Protein AF-A0A5D0JSU0-F1 (afdb_monomer)

Sequence (68 aa):
MARTDPYAALRIKEFNIFLLMRLLLVFGWSMQFIVIEWEVYSLTKDPLSLGIIGLMEIIPAFTMALFA

Secondary structure (DSSP, 8-state):
-----TTGGGG-HHHHHHHHHHHHHHHHHHHHHHHHHHHHHHHH--HHHHHHHHHHHHHHHHHHTTT-

pLDDT: mean 86.1, std 8.63, range [51.03, 96.5]

Solvent-accessible surface area (backbone atoms only — not comparable to full-atom values): 4062 Å² total; per-residue (Å²): 131,86,81,80,63,89,60,60,63,71,72,36,66,68,52,47,51,49,52,52,52,51,51,53,49,53,52,51,52,56,48,52,53,53,52,52,53,51,50,52,38,69,72,67,72,40,74,67,60,55,55,52,51,53,51,65,48,48,53,56,52,61,67,45,55,84,80,108

Radius of gyration: 19.33 Å; Cα contacts (8 Å, |Δi|>4): 14; chains: 1; bounding box: 47×22×44 Å

Foldseek 3Di:
DPPPPPCPQVVDPVSVVVVVVVVVVVVVVVVVVVVVLVVQCVVPVDVVSSVVVVVVVCVVCVVCVVVD

Mean predicted aligned error: 7.35 Å

Structure (mmCIF, N/CA/C/O backbone):
data_AF-A0A5D0JSU0-F1
#
_entry.id   AF-A0A5D0JSU0-F1
#
loop_
_atom_site.group_PDB
_atom_site.id
_atom_site.type_symbol
_atom_site.label_atom_id
_atom_site.label_alt_id
_atom_site.label_comp_id
_atom_site.label_asym_id
_atom_site.label_entity_id
_atom_site.label_seq_id
_atom_site.pdbx_PDB_ins_code
_atom_site.Cartn_x
_atom_site.Cartn_y
_atom_site.Cartn_z
_atom_site.occupancy
_atom_site.B_iso_or_equiv
_atom_site.auth_seq_id
_atom_site.auth_comp_id
_atom_site.auth_asym_id
_atom_site.auth_atom_id
_atom_site.pdbx_PDB_model_num
ATOM 1 N N . MET A 1 1 ? 27.653 14.788 -24.247 1.00 51.03 1 MET A N 1
ATOM 2 C CA . MET A 1 1 ? 26.740 14.538 -23.110 1.00 51.03 1 MET A CA 1
ATOM 3 C C . MET A 1 1 ? 25.556 13.752 -23.650 1.00 51.03 1 MET A C 1
ATOM 5 O O . MET A 1 1 ? 24.819 14.294 -24.465 1.00 51.03 1 MET A O 1
ATOM 9 N N . ALA A 1 2 ? 25.452 12.458 -23.337 1.00 60.38 2 ALA A N 1
ATOM 10 C CA . ALA A 1 2 ? 24.328 11.644 -23.796 1.00 60.38 2 ALA A CA 1
ATOM 11 C C . ALA A 1 2 ? 23.035 12.231 -23.211 1.00 60.38 2 ALA A C 1
ATOM 13 O O . ALA A 1 2 ? 22.929 12.379 -21.997 1.00 60.38 2 ALA A O 1
ATOM 14 N N . ARG A 1 3 ? 22.089 12.629 -24.069 1.00 65.81 3 ARG A N 1
ATOM 15 C CA . ARG A 1 3 ? 20.758 13.048 -23.623 1.00 65.81 3 ARG A CA 1
ATOM 16 C C . ARG A 1 3 ? 20.077 11.807 -23.054 1.00 65.81 3 ARG A C 1
ATOM 18 O O . ARG A 1 3 ? 19.685 10.927 -23.813 1.00 65.81 3 ARG A O 1
ATOM 25 N N . THR A 1 4 ? 20.012 11.702 -21.734 1.00 72.50 4 THR A N 1
ATOM 26 C CA . THR A 1 4 ? 19.237 10.669 -21.055 1.00 72.50 4 THR A CA 1
ATOM 27 C C . THR A 1 4 ? 17.770 10.913 -21.380 1.00 72.50 4 THR A C 1
ATOM 29 O O . THR A 1 4 ? 17.202 11.914 -20.957 1.00 72.50 4 THR A O 1
ATOM 32 N N . ASP A 1 5 ? 17.183 10.047 -22.205 1.00 81.06 5 ASP A N 1
ATOM 33 C CA . ASP A 1 5 ? 15.760 10.089 -22.540 1.00 81.06 5 ASP A CA 1
ATOM 34 C C . ASP A 1 5 ? 14.965 9.524 -21.348 1.00 81.06 5 ASP A C 1
ATOM 36 O O . ASP A 1 5 ? 14.999 8.308 -21.128 1.00 81.06 5 ASP A O 1
ATOM 40 N N . PRO A 1 6 ? 14.270 10.362 -20.551 1.00 78.62 6 PRO A N 1
ATOM 41 C CA . PRO A 1 6 ? 13.609 9.924 -19.319 1.00 78.62 6 PRO A CA 1
ATOM 42 C C . PRO A 1 6 ? 12.477 8.924 -19.577 1.00 78.62 6 PRO A C 1
ATOM 44 O O . PRO A 1 6 ? 12.090 8.175 -18.684 1.00 78.62 6 PRO A O 1
ATOM 47 N N . TYR A 1 7 ? 11.955 8.890 -20.806 1.00 83.62 7 TYR A N 1
ATOM 48 C CA . TYR A 1 7 ? 10.831 8.048 -21.203 1.00 83.62 7 TYR A CA 1
ATOM 49 C C . TYR A 1 7 ? 11.267 6.786 -21.949 1.00 83.62 7 TYR A C 1
ATOM 51 O O . TYR A 1 7 ? 10.417 6.040 -22.438 1.00 83.62 7 TYR A O 1
ATOM 59 N N . ALA A 1 8 ? 12.572 6.501 -22.018 1.00 84.56 8 ALA A N 1
ATOM 60 C CA . ALA A 1 8 ? 13.085 5.294 -22.662 1.00 84.56 8 ALA A CA 1
ATOM 61 C C . ALA A 1 8 ? 12.454 4.009 -22.087 1.00 84.56 8 ALA A C 1
ATOM 63 O O . ALA A 1 8 ? 12.139 3.094 -22.845 1.00 84.56 8 ALA A O 1
ATOM 64 N N . ALA A 1 9 ? 12.186 3.973 -20.776 1.00 81.81 9 ALA A N 1
ATOM 65 C CA . ALA A 1 9 ? 11.533 2.844 -20.111 1.00 81.81 9 ALA A CA 1
ATOM 66 C C . ALA A 1 9 ? 10.079 2.619 -20.572 1.00 81.81 9 ALA A C 1
ATOM 68 O O . ALA A 1 9 ? 9.649 1.475 -20.695 1.00 81.81 9 ALA A O 1
ATOM 69 N N . LEU A 1 10 ? 9.340 3.683 -20.917 1.00 85.25 10 LEU A N 1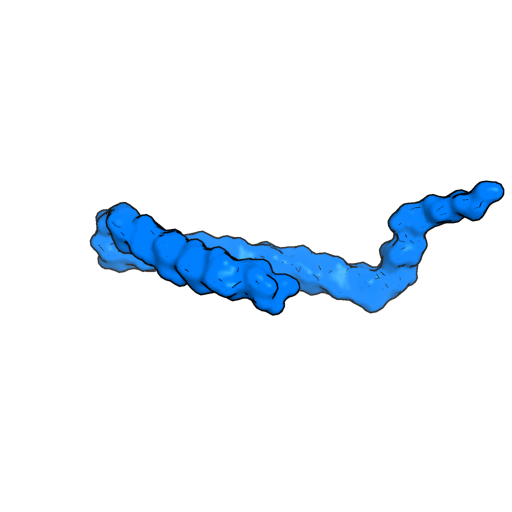
ATOM 70 C CA . LEU A 1 10 ? 7.950 3.596 -21.396 1.00 85.25 10 LEU A CA 1
ATOM 71 C C . LEU A 1 10 ? 7.832 3.034 -22.821 1.00 85.25 10 LEU A C 1
ATOM 73 O O . LEU A 1 10 ? 6.729 2.778 -23.301 1.00 85.25 10 LEU A O 1
ATOM 77 N N . ARG A 1 11 ? 8.947 2.838 -23.532 1.00 88.69 11 ARG A N 1
ATOM 78 C CA . ARG A 1 11 ? 8.943 2.175 -24.847 1.00 88.69 11 ARG A CA 1
ATOM 79 C C . ARG A 1 11 ? 8.884 0.650 -24.733 1.00 88.69 11 ARG A C 1
ATOM 81 O O . ARG A 1 11 ? 8.588 -0.015 -25.723 1.00 88.69 11 ARG A O 1
ATOM 88 N N . ILE A 1 12 ? 9.145 0.100 -23.546 1.00 91.81 12 ILE A N 1
ATOM 89 C CA . ILE A 1 12 ? 9.112 -1.338 -23.277 1.00 91.81 12 ILE A CA 1
ATOM 90 C C . ILE A 1 12 ? 7.672 -1.728 -22.928 1.00 91.81 12 ILE A C 1
ATOM 92 O O . ILE A 1 12 ? 7.097 -1.233 -21.956 1.00 91.81 12 ILE A O 1
ATOM 96 N 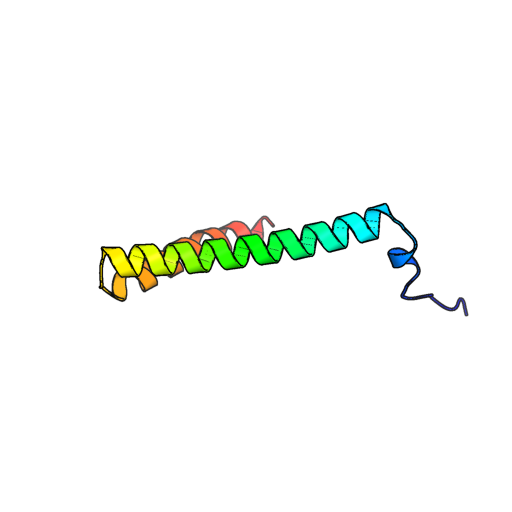N . LYS A 1 13 ? 7.068 -2.617 -23.723 1.00 89.12 13 LYS A N 1
ATOM 97 C CA . LYS A 1 13 ? 5.659 -3.013 -23.554 1.00 89.12 13 LYS A CA 1
ATOM 98 C C . LYS A 1 13 ? 5.425 -3.712 -22.217 1.00 89.12 13 LYS A C 1
ATOM 100 O O . LYS A 1 13 ? 4.445 -3.425 -21.538 1.00 89.12 13 LYS A O 1
ATOM 105 N N . GLU A 1 14 ? 6.351 -4.574 -21.826 1.00 93.06 14 GLU A N 1
ATOM 106 C CA . GLU A 1 14 ? 6.347 -5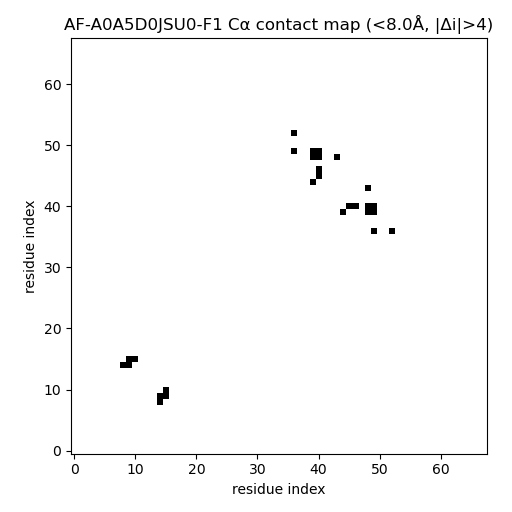.318 -20.570 1.00 93.06 14 GLU A CA 1
ATOM 107 C C . GLU A 1 14 ? 6.402 -4.365 -19.370 1.00 93.06 14 GLU A C 1
ATOM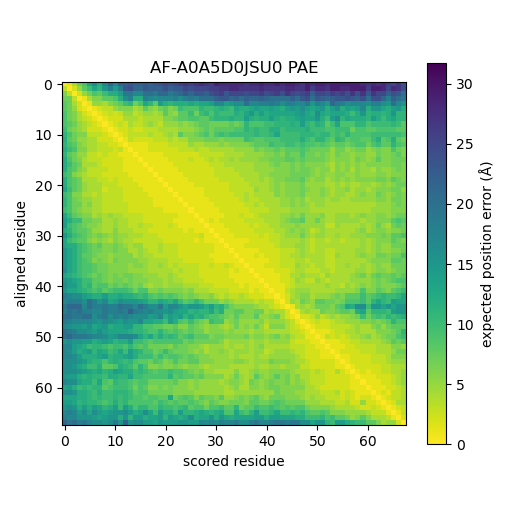 109 O O . GLU A 1 14 ? 5.682 -4.565 -18.394 1.00 93.06 14 GLU A O 1
ATOM 114 N N . PHE A 1 15 ? 7.186 -3.283 -19.468 1.00 91.50 15 PHE A N 1
ATOM 115 C CA . PHE A 1 15 ? 7.257 -2.257 -18.427 1.00 91.50 15 PHE A CA 1
ATOM 116 C C . PHE A 1 15 ? 5.936 -1.496 -18.288 1.00 91.50 15 PHE A C 1
ATOM 118 O O . PHE A 1 15 ? 5.480 -1.268 -17.171 1.00 91.50 15 PHE A O 1
ATOM 125 N N . ASN A 1 16 ? 5.275 -1.164 -19.399 1.00 91.69 16 ASN A N 1
ATOM 126 C CA . ASN A 1 16 ? 3.965 -0.508 -19.360 1.00 91.69 16 ASN A CA 1
ATOM 127 C C . ASN A 1 16 ? 2.876 -1.415 -18.773 1.00 91.69 16 ASN A C 1
ATOM 129 O O . ASN A 1 16 ? 2.046 -0.946 -17.995 1.00 91.69 16 ASN A O 1
ATOM 133 N N . ILE A 1 17 ? 2.891 -2.711 -19.107 1.00 93.94 17 ILE A N 1
ATOM 134 C CA . ILE A 1 17 ? 1.977 -3.701 -18.518 1.00 93.94 17 ILE A CA 1
ATOM 135 C C . ILE A 1 17 ? 2.239 -3.820 -17.016 1.00 93.94 17 ILE A C 1
ATOM 137 O O . ILE A 1 17 ? 1.298 -3.729 -16.231 1.00 93.94 17 ILE A O 1
ATOM 141 N N . PHE A 1 18 ? 3.503 -3.948 -16.603 1.00 93.75 18 PHE A N 1
ATOM 142 C CA . PHE A 1 18 ? 3.884 -3.959 -15.190 1.00 93.75 18 PHE A CA 1
ATOM 143 C C . PHE A 1 18 ? 3.399 -2.702 -14.461 1.00 93.75 18 PHE A C 1
ATOM 145 O O . PHE A 1 18 ? 2.837 -2.798 -13.372 1.00 93.75 18 PHE A O 1
ATOM 152 N N . LEU A 1 19 ? 3.577 -1.527 -15.066 1.00 93.88 19 LEU A N 1
ATOM 153 C CA . LEU A 1 19 ? 3.180 -0.252 -14.478 1.00 93.88 19 LEU A CA 1
ATOM 154 C C . LEU A 1 19 ? 1.657 -0.171 -14.305 1.00 93.88 19 LEU A C 1
ATOM 156 O O . LEU A 1 19 ? 1.189 0.204 -13.232 1.00 93.88 19 LEU A O 1
ATOM 160 N N . LEU A 1 20 ? 0.882 -0.607 -15.303 1.00 95.62 20 LEU A N 1
ATOM 161 C CA . LEU A 1 20 ? -0.578 -0.679 -15.209 1.00 95.62 20 LEU A CA 1
ATOM 162 C C . LEU A 1 20 ? -1.037 -1.683 -14.141 1.00 95.62 20 LEU A C 1
ATOM 164 O O . LEU A 1 20 ? -1.885 -1.354 -13.314 1.00 95.62 20 LEU A O 1
ATOM 168 N N . MET A 1 21 ? -0.462 -2.888 -14.126 1.00 95.88 21 MET A N 1
ATOM 169 C CA . MET A 1 21 ? -0.780 -3.906 -13.118 1.00 95.88 21 MET A CA 1
ATOM 170 C C . MET A 1 21 ? -0.452 -3.413 -11.712 1.00 95.88 21 MET A C 1
ATOM 172 O O . MET A 1 21 ? -1.245 -3.607 -10.795 1.00 95.88 21 MET A O 1
ATOM 176 N N . ARG A 1 22 ? 0.685 -2.734 -11.542 1.00 94.50 22 ARG A N 1
ATOM 177 C CA . ARG A 1 22 ? 1.087 -2.164 -10.259 1.00 94.50 22 ARG A CA 1
ATOM 178 C C . ARG A 1 22 ? 0.106 -1.101 -9.785 1.00 94.50 22 ARG A C 1
ATOM 180 O O . ARG A 1 22 ? -0.246 -1.109 -8.611 1.00 94.50 22 ARG A O 1
ATOM 187 N N . LEU A 1 23 ? -0.360 -0.227 -10.677 1.00 95.50 23 LEU A N 1
ATOM 188 C CA . LEU A 1 23 ? -1.396 0.748 -10.337 1.00 95.50 23 LEU A CA 1
ATOM 189 C C . LEU A 1 23 ? -2.674 0.045 -9.870 1.00 95.50 23 LEU A C 1
ATOM 191 O O . LEU A 1 23 ? -3.148 0.328 -8.773 1.00 95.50 23 LEU A O 1
ATOM 195 N N . LEU A 1 24 ? -3.192 -0.912 -10.646 1.00 96.50 24 LEU A N 1
ATOM 196 C CA . LEU A 1 24 ? -4.404 -1.659 -10.285 1.00 96.50 24 LEU A CA 1
ATOM 197 C C . LEU A 1 24 ? -4.257 -2.417 -8.959 1.00 96.50 24 LEU A C 1
ATOM 199 O O . LEU A 1 24 ? -5.196 -2.449 -8.168 1.00 96.50 24 LEU A O 1
ATOM 203 N N . LEU A 1 25 ? -3.081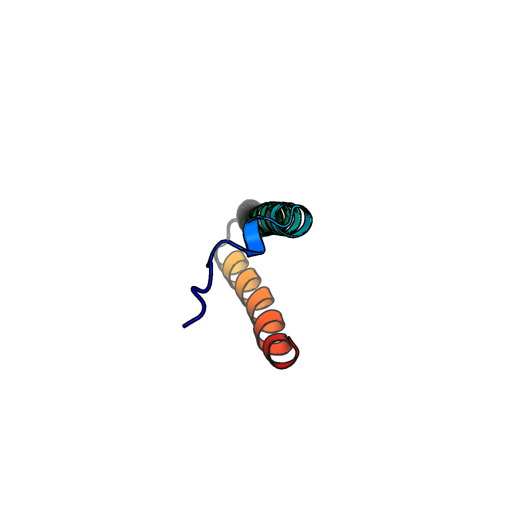 -2.988 -8.699 1.00 96.19 25 LEU A N 1
ATOM 204 C CA . LEU A 1 25 ? -2.786 -3.690 -7.454 1.00 96.19 25 LEU A CA 1
ATOM 205 C C . LEU A 1 25 ? -2.815 -2.743 -6.253 1.00 96.19 25 LEU A C 1
ATOM 207 O O . LEU A 1 25 ? -3.431 -3.074 -5.245 1.00 96.19 25 LEU A O 1
ATOM 211 N N . VAL A 1 26 ? -2.209 -1.557 -6.367 1.00 94.62 26 VAL A N 1
ATOM 212 C CA . VAL A 1 26 ? -2.253 -0.546 -5.299 1.00 94.62 26 VAL A CA 1
ATOM 213 C C . VAL A 1 26 ? -3.691 -0.086 -5.053 1.00 94.62 26 VAL A C 1
ATOM 215 O O . VAL A 1 26 ? -4.114 -0.024 -3.904 1.00 94.62 26 VAL A O 1
ATOM 218 N N . PHE A 1 27 ? -4.472 0.155 -6.110 1.00 94.81 27 PHE A N 1
ATOM 219 C CA . PHE A 1 27 ? -5.889 0.504 -5.969 1.00 94.81 27 PHE A CA 1
ATOM 220 C C . PHE A 1 27 ? -6.694 -0.592 -5.261 1.00 94.81 27 PHE A C 1
ATOM 222 O O . PHE A 1 27 ? -7.435 -0.295 -4.325 1.00 94.81 27 PHE A O 1
ATOM 229 N N . GLY A 1 28 ? -6.540 -1.850 -5.683 1.00 94.19 28 GLY A N 1
ATOM 230 C CA . GLY A 1 28 ? -7.231 -2.985 -5.071 1.00 94.19 28 GLY A CA 1
ATOM 231 C C . GLY A 1 28 ? -6.855 -3.161 -3.601 1.00 94.19 28 GLY A C 1
ATOM 232 O O . GLY A 1 28 ? -7.739 -3.319 -2.762 1.00 94.19 28 GLY A O 1
ATOM 233 N N . TRP A 1 29 ? -5.565 -3.043 -3.286 1.00 92.81 29 TRP A N 1
ATOM 234 C CA . TRP A 1 29 ? -5.063 -3.100 -1.915 1.00 92.81 29 TRP A CA 1
ATOM 235 C C . TRP A 1 29 ? -5.675 -1.999 -1.041 1.00 92.81 29 TRP A C 1
ATOM 237 O O . TRP A 1 29 ? -6.207 -2.280 0.031 1.00 92.81 29 TRP A O 1
ATOM 247 N N . SER A 1 30 ? -5.666 -0.747 -1.513 1.00 91.00 30 SER A N 1
ATOM 248 C CA . SER A 1 30 ? -6.252 0.379 -0.776 1.00 91.00 30 SER A CA 1
ATOM 249 C C . SER A 1 30 ? -7.761 0.226 -0.566 1.00 91.00 30 SER A C 1
ATOM 251 O O . SER A 1 30 ? -8.265 0.574 0.497 1.00 91.00 30 SER A O 1
ATOM 253 N N . MET A 1 31 ? -8.495 -0.314 -1.544 1.00 93.75 31 MET A N 1
ATOM 254 C CA . MET A 1 31 ? -9.930 -0.574 -1.388 1.00 93.75 31 MET A CA 1
ATOM 255 C C . MET A 1 31 ? -10.206 -1.678 -0.366 1.00 93.75 31 MET A C 1
ATOM 257 O O . MET A 1 31 ? -11.082 -1.509 0.478 1.00 93.75 31 MET A O 1
ATOM 261 N N . GLN A 1 32 ? -9.467 -2.790 -0.428 1.00 91.12 32 GLN A N 1
ATOM 262 C CA . GLN A 1 32 ? -9.622 -3.900 0.518 1.00 91.12 32 GLN A CA 1
ATOM 263 C C . GLN A 1 32 ? -9.424 -3.435 1.959 1.00 91.12 32 GLN A C 1
ATOM 265 O O . GLN A 1 32 ? -10.223 -3.786 2.823 1.00 91.12 32 GLN A O 1
ATOM 270 N N . PHE A 1 33 ? -8.410 -2.601 2.186 1.00 88.00 33 PHE A N 1
ATOM 271 C CA . PHE A 1 33 ? -8.138 -2.011 3.488 1.00 88.00 33 PHE A CA 1
ATOM 272 C C . PHE A 1 33 ? -9.352 -1.246 4.046 1.00 88.00 33 PHE A C 1
ATOM 274 O O . PHE A 1 33 ? -9.862 -1.580 5.113 1.00 88.00 33 PHE A O 1
ATOM 281 N N . ILE A 1 34 ? -9.895 -0.302 3.269 1.00 89.06 34 ILE A N 1
ATOM 282 C CA . ILE A 1 34 ? -11.035 0.536 3.681 1.00 89.06 34 ILE A CA 1
ATOM 283 C C . ILE A 1 34 ? -12.304 -0.299 3.910 1.00 89.06 34 ILE A C 1
ATOM 285 O O . ILE A 1 34 ? -13.060 -0.048 4.848 1.00 89.06 34 ILE A O 1
ATOM 289 N N . VAL A 1 35 ? -12.563 -1.291 3.052 1.00 91.38 35 VAL A N 1
ATOM 290 C CA . VAL A 1 35 ? -13.753 -2.149 3.171 1.00 91.38 35 VAL A CA 1
ATOM 291 C C . VAL A 1 35 ? -13.717 -2.965 4.463 1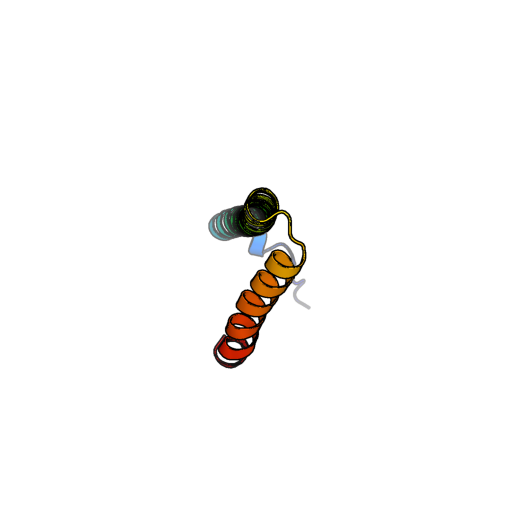.00 91.38 35 VAL A C 1
ATOM 293 O O . VAL A 1 35 ? -14.747 -3.091 5.121 1.00 91.38 35 VAL A O 1
ATOM 296 N N . ILE A 1 36 ? -12.549 -3.485 4.851 1.00 88.62 36 ILE A N 1
ATOM 297 C CA . ILE A 1 36 ? -12.390 -4.239 6.101 1.00 88.62 36 ILE A CA 1
ATOM 298 C C . ILE A 1 36 ? -12.659 -3.339 7.311 1.00 88.62 36 ILE A C 1
ATOM 300 O O . ILE A 1 36 ? -13.418 -3.728 8.198 1.00 88.62 36 ILE A O 1
ATOM 304 N N . GLU A 1 37 ? -12.088 -2.133 7.340 1.00 85.44 37 GLU A N 1
ATOM 305 C CA . GLU A 1 37 ? -12.338 -1.169 8.419 1.00 85.44 37 GLU A CA 1
ATOM 306 C C . GLU A 1 37 ? -13.827 -0.829 8.536 1.00 85.44 37 GLU A C 1
ATOM 308 O O . GLU A 1 37 ? -14.399 -0.862 9.629 1.00 85.44 37 GLU A O 1
ATOM 313 N N . TRP A 1 38 ? -14.475 -0.550 7.402 1.00 88.88 38 TRP A N 1
ATOM 314 C CA . TRP A 1 38 ? -15.897 -0.228 7.364 1.00 88.88 38 TRP A CA 1
ATOM 315 C C . TRP A 1 38 ? -16.771 -1.388 7.852 1.00 88.88 38 TRP A C 1
ATOM 317 O O . TRP A 1 38 ? -17.672 -1.168 8.664 1.00 88.88 38 TRP A O 1
ATOM 327 N N . GLU A 1 39 ? -16.500 -2.616 7.405 1.00 88.88 39 GLU A N 1
ATOM 328 C CA . GLU A 1 39 ? -17.278 -3.797 7.790 1.00 88.88 39 GLU A CA 1
ATOM 329 C C . GLU A 1 39 ? -17.127 -4.098 9.283 1.00 88.88 39 GLU A C 1
ATOM 331 O O . GLU A 1 39 ? -18.119 -4.322 9.980 1.00 88.88 39 GLU A O 1
ATOM 336 N N . VAL A 1 40 ? -15.905 -4.024 9.818 1.00 86.19 40 VAL A N 1
ATOM 337 C CA . VAL A 1 40 ? -15.692 -4.225 11.256 1.00 86.19 40 VAL A CA 1
ATOM 338 C C . VAL A 1 40 ? -16.383 -3.129 12.060 1.00 86.19 40 VAL A C 1
ATOM 340 O O . VAL A 1 40 ? -17.056 -3.429 13.044 1.00 86.19 40 VAL A O 1
ATOM 343 N N . TYR A 1 41 ? -16.309 -1.869 11.632 1.00 85.25 41 TYR A N 1
ATOM 344 C CA . TYR A 1 41 ? -17.044 -0.799 12.305 1.00 85.25 41 TYR A CA 1
ATOM 345 C C . TYR A 1 41 ? -18.564 -1.001 12.243 1.00 85.25 41 TYR A C 1
ATOM 347 O O . TYR A 1 41 ? -19.253 -0.775 13.236 1.00 85.25 41 TYR A O 1
ATOM 355 N N . SER A 1 42 ? -19.092 -1.458 11.107 1.00 85.88 42 SER A N 1
ATOM 356 C CA . SER A 1 42 ? -20.513 -1.773 10.929 1.00 85.88 42 SER A CA 1
ATOM 357 C C . SER A 1 42 ? -20.987 -2.857 11.909 1.00 85.88 42 SER A C 1
ATOM 359 O O . SER A 1 42 ? -22.058 -2.722 12.512 1.00 85.88 42 SER A O 1
ATOM 361 N N . LEU A 1 43 ? -20.160 -3.886 12.127 1.00 85.12 43 LEU A N 1
ATOM 362 C CA . LEU A 1 43 ? -20.438 -5.005 13.030 1.00 85.12 43 LEU A CA 1
ATOM 363 C C . LEU A 1 43 ? -20.309 -4.628 14.512 1.00 85.12 43 LEU A C 1
ATOM 365 O O . LEU A 1 43 ? -21.204 -4.941 15.299 1.00 85.12 43 LEU A O 1
ATOM 369 N N . THR A 1 44 ? -19.222 -3.964 14.909 1.00 83.06 44 THR A N 1
ATOM 370 C CA . THR A 1 44 ? -18.950 -3.682 16.329 1.00 83.06 44 THR A CA 1
ATOM 371 C C . THR A 1 44 ? -19.573 -2.370 16.808 1.00 83.06 44 THR A C 1
ATOM 373 O O . THR A 1 44 ? -19.799 -2.207 18.005 1.00 83.06 44 THR A O 1
ATOM 376 N N . LYS A 1 45 ? -19.847 -1.425 15.895 1.00 78.94 45 LYS A N 1
ATOM 377 C CA . LYS A 1 45 ? -20.296 -0.037 16.155 1.00 78.94 45 LYS A CA 1
ATOM 378 C C . LYS A 1 45 ? -19.444 0.755 17.153 1.00 78.94 45 LYS A C 1
ATOM 380 O O . LYS A 1 45 ? -19.854 1.821 17.608 1.00 78.94 45 LYS A O 1
ATOM 385 N N . ASP A 1 46 ? -18.256 0.256 17.468 1.00 78.62 46 ASP A N 1
ATOM 386 C CA . ASP A 1 46 ? -17.353 0.812 18.464 1.00 78.62 46 ASP A CA 1
ATOM 387 C C . ASP A 1 46 ? -16.054 1.284 17.789 1.00 78.62 46 ASP A C 1
ATOM 389 O O . ASP A 1 46 ? -15.348 0.472 17.177 1.00 78.62 46 ASP A O 1
ATOM 393 N N . PRO A 1 47 ? -15.703 2.579 17.890 1.00 76.50 47 PRO A N 1
ATOM 394 C CA . PRO A 1 47 ? -14.473 3.118 17.316 1.00 76.50 47 PRO A CA 1
ATOM 395 C C . PRO A 1 47 ? -13.187 2.524 17.916 1.00 76.50 47 PRO A C 1
ATOM 397 O O . PRO A 1 47 ? -12.144 2.595 17.264 1.00 76.50 47 PRO A O 1
ATOM 400 N N . LEU A 1 48 ? -13.219 1.899 19.102 1.00 81.00 48 LEU A N 1
ATOM 401 C CA . LEU A 1 48 ? -12.030 1.226 19.648 1.00 81.00 48 LEU A CA 1
ATOM 402 C C . LEU A 1 48 ? -11.595 0.024 18.799 1.00 81.00 48 LEU A C 1
ATOM 404 O O . LEU A 1 48 ? -10.400 -0.247 18.690 1.00 81.00 48 LEU A O 1
ATOM 408 N N . SER A 1 49 ? -12.536 -0.657 18.140 1.00 78.50 49 SER A N 1
ATOM 409 C CA . SER A 1 49 ? -12.226 -1.798 17.265 1.00 78.50 49 SER A CA 1
ATOM 410 C C . SER A 1 49 ? -11.397 -1.381 16.047 1.00 78.50 49 SER A C 1
ATOM 412 O O . SER A 1 49 ? -10.475 -2.096 15.661 1.00 78.50 49 SER A O 1
ATOM 414 N N . LEU A 1 50 ? -11.659 -0.190 15.499 1.00 79.75 50 LEU A N 1
ATOM 415 C CA . LEU A 1 50 ? -10.857 0.402 14.422 1.00 79.75 50 LEU A CA 1
ATOM 416 C C . LEU A 1 50 ? -9.426 0.703 14.885 1.00 79.75 50 LEU A C 1
ATOM 418 O O . LEU A 1 50 ? -8.465 0.405 14.180 1.00 79.75 50 LEU A O 1
ATOM 422 N N . GLY A 1 51 ? -9.269 1.227 16.106 1.00 81.31 51 GLY A N 1
ATOM 423 C CA . GLY A 1 51 ? -7.951 1.479 16.693 1.00 81.31 51 GLY A CA 1
ATOM 424 C C . GLY A 1 51 ? -7.127 0.201 16.880 1.00 81.31 51 GLY A C 1
ATOM 425 O O . GLY A 1 51 ? -5.925 0.198 16.621 1.00 81.31 51 GLY A O 1
ATOM 426 N N . ILE A 1 52 ? -7.768 -0.904 17.274 1.00 85.25 52 ILE A N 1
ATOM 427 C CA . ILE A 1 52 ? -7.099 -2.206 17.421 1.00 85.25 52 ILE A CA 1
ATOM 428 C C . ILE A 1 52 ? -6.669 -2.767 16.058 1.00 85.25 52 ILE A C 1
ATOM 430 O O . ILE A 1 52 ? -5.569 -3.310 15.964 1.00 85.25 52 ILE A O 1
ATOM 434 N N . ILE A 1 53 ? -7.477 -2.605 15.004 1.00 86.00 53 ILE A N 1
ATOM 435 C CA . ILE A 1 53 ? -7.098 -3.011 13.638 1.00 86.00 53 ILE A CA 1
ATOM 436 C C . ILE A 1 53 ? -5.827 -2.283 13.193 1.00 86.00 53 ILE A C 1
ATOM 438 O O . ILE A 1 53 ? -4.869 -2.938 12.785 1.00 86.00 53 ILE A O 1
ATOM 442 N N . GLY A 1 54 ? -5.775 -0.958 13.353 1.00 84.06 54 GLY A N 1
ATOM 443 C CA . GLY A 1 54 ? -4.585 -0.179 12.996 1.00 84.06 54 GLY A CA 1
ATOM 444 C C . GLY A 1 54 ? -3.341 -0.588 13.794 1.00 84.06 54 GLY A C 1
ATOM 445 O O . GLY A 1 54 ? -2.246 -0.691 13.242 1.00 84.06 54 GLY A O 1
ATOM 446 N N . LEU A 1 55 ? -3.491 -0.906 15.086 1.00 86.56 55 LEU A N 1
ATOM 447 C CA . LEU A 1 55 ? -2.386 -1.440 15.895 1.00 86.56 55 LEU A CA 1
ATOM 448 C C . LEU A 1 55 ? -1.893 -2.797 15.372 1.00 86.56 55 LEU A C 1
ATOM 450 O O . LEU A 1 55 ? -0.684 -3.021 15.294 1.00 86.56 55 LEU A O 1
ATOM 454 N N . MET A 1 56 ? -2.812 -3.687 14.992 1.00 87.19 56 MET A N 1
ATOM 455 C CA . MET A 1 56 ? -2.481 -5.000 14.432 1.00 87.19 56 MET A CA 1
ATOM 456 C C . MET A 1 56 ? -1.842 -4.925 13.045 1.00 87.19 56 MET A C 1
ATOM 458 O O . MET A 1 56 ? -1.185 -5.881 12.651 1.00 87.19 56 MET A O 1
ATOM 462 N N . GLU A 1 57 ? -1.984 -3.816 12.324 1.00 85.88 57 GLU A N 1
ATOM 463 C CA . GLU A 1 57 ? -1.284 -3.578 11.059 1.00 85.88 57 GLU A CA 1
ATOM 464 C C . GLU A 1 57 ? 0.117 -2.985 11.276 1.00 85.88 57 GLU A C 1
ATOM 466 O O . GLU A 1 57 ? 1.098 -3.449 10.685 1.00 85.88 57 GLU A O 1
ATOM 471 N N . ILE A 1 58 ? 0.238 -1.993 12.166 1.00 88.31 58 ILE A N 1
ATOM 472 C CA . ILE A 1 58 ? 1.509 -1.307 12.436 1.00 88.31 58 ILE A CA 1
ATOM 473 C C . ILE A 1 58 ? 2.538 -2.262 13.040 1.00 88.31 58 ILE A C 1
ATOM 475 O O . ILE A 1 58 ? 3.716 -2.179 12.699 1.00 88.31 58 ILE A O 1
ATOM 479 N N . ILE A 1 59 ? 2.127 -3.175 13.925 1.00 90.50 59 ILE A N 1
ATOM 480 C CA . ILE A 1 59 ? 3.060 -4.091 14.594 1.00 90.50 59 ILE A CA 1
ATOM 481 C C . ILE A 1 59 ? 3.792 -4.993 13.573 1.00 90.50 59 ILE A C 1
ATOM 483 O O . ILE A 1 59 ? 5.027 -4.974 13.551 1.00 90.50 59 ILE A O 1
ATOM 487 N N . PRO A 1 60 ? 3.108 -5.741 12.684 1.00 86.56 60 PRO A N 1
ATOM 488 C CA . PRO A 1 60 ? 3.753 -6.482 11.602 1.00 86.56 60 PRO A CA 1
ATOM 489 C C . PRO 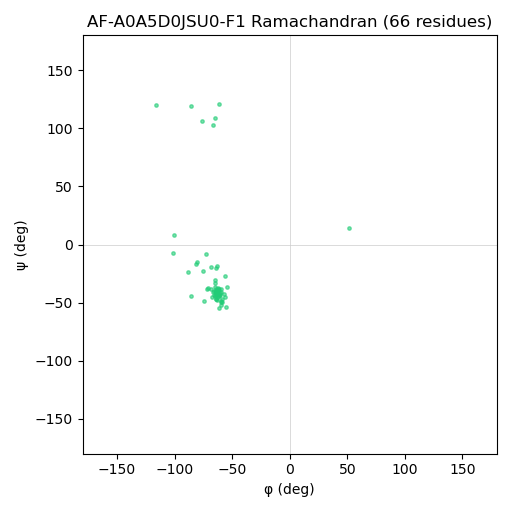A 1 60 ? 4.525 -5.585 10.637 1.00 86.56 60 PRO A C 1
ATOM 491 O O . PRO A 1 60 ? 5.652 -5.920 10.282 1.00 86.56 60 PRO A O 1
ATOM 494 N N . ALA A 1 61 ? 3.962 -4.442 10.232 1.00 88.56 61 ALA A N 1
ATOM 495 C CA . ALA A 1 61 ? 4.621 -3.550 9.280 1.00 88.56 61 ALA A CA 1
ATOM 496 C C . ALA A 1 61 ? 5.958 -3.026 9.826 1.00 88.56 61 ALA A C 1
ATOM 498 O O . ALA A 1 61 ? 6.972 -3.059 9.133 1.00 88.56 61 ALA A O 1
ATOM 499 N N . PHE A 1 62 ? 5.983 -2.604 11.089 1.00 90.31 62 PHE A N 1
ATOM 500 C CA . PHE A 1 62 ? 7.177 -2.080 11.744 1.00 90.31 62 PHE A CA 1
ATOM 501 C C . PHE A 1 62 ? 8.205 -3.175 12.047 1.00 90.31 62 PHE A C 1
ATOM 503 O O . PHE A 1 62 ? 9.405 -2.956 11.897 1.00 90.31 62 PHE A O 1
AT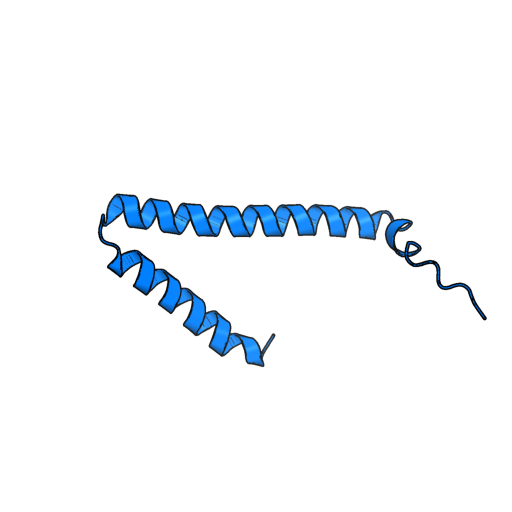OM 510 N N . THR A 1 63 ? 7.755 -4.368 12.443 1.00 91.69 63 THR A N 1
ATOM 511 C CA . THR A 1 63 ? 8.661 -5.498 12.718 1.00 91.69 63 THR A CA 1
ATOM 512 C C . THR A 1 63 ? 9.280 -6.072 11.445 1.00 91.69 63 THR A C 1
ATOM 514 O O . THR A 1 63 ? 10.461 -6.419 11.446 1.00 91.69 63 THR A O 1
ATOM 517 N N . MET A 1 64 ? 8.522 -6.127 10.348 1.00 90.75 64 MET A N 1
ATOM 518 C CA . MET A 1 64 ? 9.011 -6.602 9.050 1.00 90.75 64 MET A CA 1
ATOM 519 C C . MET A 1 64 ? 9.787 -5.537 8.266 1.00 90.75 64 MET A C 1
ATOM 521 O O . MET A 1 64 ? 10.532 -5.900 7.361 1.00 90.75 64 MET A O 1
ATOM 525 N N . ALA A 1 65 ? 9.680 -4.250 8.616 1.00 88.88 65 ALA A N 1
ATOM 526 C CA . ALA A 1 65 ? 10.367 -3.158 7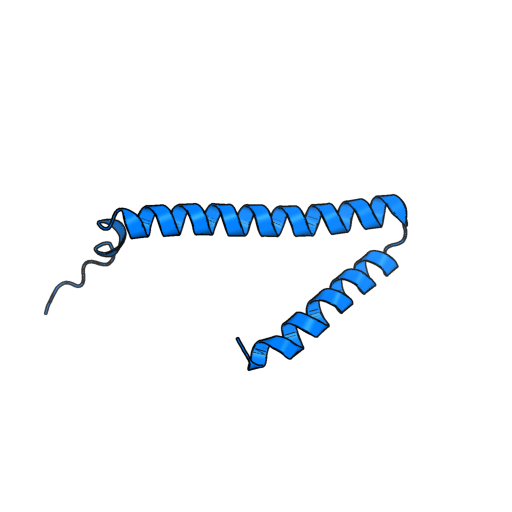.917 1.00 88.88 65 ALA A CA 1
ATOM 527 C C . ALA A 1 65 ? 11.896 -3.320 7.848 1.00 88.88 65 ALA A C 1
ATOM 529 O O . ALA A 1 65 ? 12.514 -2.813 6.922 1.00 88.88 65 ALA A O 1
ATOM 530 N N . LEU A 1 66 ? 12.513 -4.017 8.809 1.00 85.38 66 LEU A N 1
ATOM 531 C CA . LEU A 1 66 ? 13.957 -4.282 8.796 1.00 85.38 66 LEU A CA 1
ATOM 532 C C . LEU A 1 66 ? 14.363 -5.373 7.785 1.00 85.38 66 LEU A C 1
ATOM 534 O O . LEU A 1 66 ? 15.524 -5.437 7.388 1.00 85.38 66 LEU A O 1
ATOM 538 N N . PHE A 1 67 ? 13.430 -6.247 7.405 1.00 78.81 67 PHE A N 1
ATOM 539 C CA . PHE A 1 67 ? 13.670 -7.395 6.525 1.00 78.81 67 PHE A CA 1
ATOM 540 C C . PHE A 1 67 ? 13.218 -7.161 5.076 1.00 78.81 67 PHE A C 1
ATOM 542 O O . PHE A 1 67 ? 13.471 -8.017 4.226 1.00 78.81 67 PHE A O 1
ATOM 549 N N . ALA A 1 68 ? 12.534 -6.046 4.815 1.00 61.16 68 ALA A N 1
ATOM 550 C CA . ALA A 1 68 ? 12.034 -5.632 3.505 1.00 61.16 68 ALA A CA 1
ATOM 551 C C . ALA A 1 68 ? 13.025 -4.698 2.796 1.00 61.16 68 ALA A C 1
ATOM 553 O O . ALA A 1 68 ? 13.139 -4.817 1.555 1.00 61.16 68 ALA A O 1
#

Organism: NCBI:txid1912246